Protein AF-A0A367LWD2-F1 (afdb_monomer)

Nearest PDB structures (foldseek):
  4d8u-assembly3_F  TM=7.825E-01  e=1.722E-03  Salmonella enterica subsp. enterica serovar Typhimurium
  4d9f-assembly2_C  TM=7.608E-01  e=6.545E-03  Salmonella enterica subsp. enterica serovar Typhimurium
  1j0e-assembly1_A  TM=8.142E-01  e=2.028E-01  Cyberlindnera saturnus
  1f2d-assembly2_C  TM=8.181E-01  e=3.830E-01  Cyberlindnera saturnus
  1qzx-assembly2_B  TM=4.618E-01  e=2.580E+00  Saccharolobus solfataricus

Secondary structure (DSSP, 8-state):
--SHHHHHHHHHHTTSS-EEE--SS-GGG-HHHHHHHHHHHTT--S-SEEE---STTSTT---HHHHHHHHHHHHHH-----IIIIIHHHHHHHHHHHTTSS---

Organism: Pseudomonas aeruginosa (NCBI:txid287)

Solvent-accessible surface area (backbone atoms only — not comparable to full-atom values): 6029 Å² total; per-residue (Å²): 116,71,25,63,72,53,37,53,50,43,63,72,39,67,68,77,48,84,38,77,42,50,42,29,45,42,75,91,73,40,35,67,60,48,21,42,49,55,28,48,76,70,75,38,73,90,64,53,64,47,78,45,88,19,12,81,87,28,62,78,55,79,50,75,67,57,54,51,47,44,55,54,46,28,71,75,69,71,52,86,63,53,63,55,53,56,32,25,38,54,50,40,49,51,52,30,48,76,70,55,75,42,76,84,129

pLDDT: mean 89.8, std 6.65, range [59.53, 98.31]

Mean predicted aligned error: 4.12 Å

Sequence (105 aa):
GPGTTLAGLVLGAAGRHPVVGAPAAPAAHGVAAQGAATLAEAGWADAGYRLLDASRGGFARLDGRLARFIVEFETASGVALEPLYTGKLLLALREAVESGAVARG

Structure (mmCIF, N/CA/C/O backbone):
data_AF-A0A367LWD2-F1
#
_entry.id   AF-A0A367LWD2-F1
#
loop_
_atom_site.group_PDB
_atom_site.id
_atom_site.type_symbol
_atom_site.label_atom_id
_atom_site.label_alt_id
_atom_site.label_comp_id
_atom_site.label_asym_id
_atom_site.label_entity_id
_atom_site.label_seq_id
_atom_site.pdbx_PDB_ins_code
_atom_site.Cartn_x
_atom_site.Cartn_y
_atom_site.Cartn_z
_atom_site.occupancy
_atom_site.B_iso_or_equiv
_atom_site.auth_seq_id
_atom_site.auth_comp_id
_atom_site.auth_asym_id
_atom_site.auth_atom_id
_atom_site.pdbx_PDB_model_num
ATOM 1 N N . GLY A 1 1 ? 7.187 -2.524 2.090 1.00 78.19 1 GLY A N 1
ATOM 2 C CA . GLY A 1 1 ? 8.602 -2.939 2.152 1.00 78.19 1 GLY A CA 1
ATOM 3 C C . GLY A 1 1 ? 9.389 -2.369 0.979 1.00 78.19 1 GLY A C 1
ATOM 4 O O . GLY A 1 1 ? 8.868 -1.468 0.330 1.00 78.19 1 GLY A O 1
ATOM 5 N N . PRO A 1 2 ? 10.595 -2.892 0.697 1.00 78.12 2 PRO A N 1
ATOM 6 C CA . PRO A 1 2 ? 11.547 -2.343 -0.283 1.00 78.12 2 PRO A CA 1
ATOM 7 C C . PRO A 1 2 ? 11.199 -2.600 -1.765 1.00 78.12 2 PRO A C 1
ATOM 9 O O . PRO A 1 2 ? 11.962 -2.224 -2.642 1.00 78.12 2 PRO A O 1
ATOM 12 N N . GLY A 1 3 ? 10.057 -3.229 -2.063 1.00 82.94 3 GLY A N 1
ATOM 13 C CA . GLY A 1 3 ? 9.566 -3.433 -3.437 1.00 82.94 3 GLY A CA 1
ATOM 14 C C . GLY A 1 3 ? 9.778 -4.841 -4.004 1.00 82.94 3 GLY A C 1
ATOM 15 O O . GLY A 1 3 ? 9.083 -5.221 -4.939 1.00 82.94 3 GLY A O 1
ATOM 16 N N . THR A 1 4 ? 10.626 -5.671 -3.394 1.00 87.25 4 THR A N 1
ATOM 17 C CA . THR A 1 4 ? 10.923 -7.036 -3.878 1.00 87.25 4 THR A CA 1
ATOM 18 C C . THR A 1 4 ? 9.709 -7.970 -3.876 1.00 87.25 4 THR A C 1
ATOM 20 O O . THR A 1 4 ? 9.504 -8.714 -4.829 1.00 87.25 4 THR A O 1
ATOM 23 N N . THR A 1 5 ? 8.848 -7.898 -2.854 1.00 89.06 5 THR A N 1
ATOM 24 C CA . THR A 1 5 ? 7.588 -8.667 -2.813 1.00 89.06 5 THR A CA 1
ATOM 25 C C . THR A 1 5 ? 6.671 -8.314 -3.982 1.00 89.06 5 THR A C 1
ATOM 27 O O . THR A 1 5 ? 6.070 -9.198 -4.583 1.00 89.06 5 THR A O 1
ATOM 30 N N . LEU A 1 6 ? 6.583 -7.025 -4.325 1.00 89.94 6 LEU A N 1
ATOM 31 C CA . LEU A 1 6 ? 5.795 -6.571 -5.465 1.00 89.94 6 LEU A CA 1
ATOM 32 C C . LEU A 1 6 ? 6.393 -7.095 -6.773 1.00 89.94 6 LEU A C 1
ATOM 34 O O . LEU A 1 6 ? 5.661 -7.658 -7.577 1.00 89.94 6 LEU A O 1
ATOM 38 N N . ALA A 1 7 ? 7.710 -6.962 -6.956 1.00 89.88 7 ALA A N 1
ATOM 39 C CA . ALA A 1 7 ? 8.396 -7.461 -8.145 1.00 89.88 7 ALA A CA 1
ATOM 40 C C . ALA A 1 7 ? 8.167 -8.971 -8.338 1.00 89.88 7 ALA A C 1
ATOM 42 O O . ALA A 1 7 ? 7.796 -9.401 -9.425 1.00 89.88 7 ALA A O 1
ATOM 43 N N . GLY A 1 8 ? 8.273 -9.766 -7.267 1.00 89.94 8 GLY A N 1
ATOM 44 C CA . GLY A 1 8 ? 7.972 -11.200 -7.310 1.00 89.94 8 GLY A CA 1
ATOM 45 C C . GLY A 1 8 ? 6.527 -11.507 -7.718 1.00 89.94 8 GLY A C 1
ATOM 46 O O . GLY A 1 8 ? 6.297 -12.403 -8.527 1.00 89.94 8 GLY A O 1
ATOM 47 N N . LEU A 1 9 ? 5.552 -10.739 -7.218 1.00 91.88 9 LEU A N 1
ATOM 48 C CA . LEU A 1 9 ? 4.148 -10.875 -7.624 1.00 91.88 9 LEU A CA 1
ATOM 49 C C . LEU A 1 9 ? 3.929 -10.510 -9.096 1.00 91.88 9 LEU A C 1
ATOM 51 O O . LEU A 1 9 ? 3.175 -11.200 -9.774 1.00 91.88 9 LEU A O 1
ATOM 55 N N . VAL A 1 10 ? 4.585 -9.464 -9.604 1.00 91.75 10 VAL A N 1
ATOM 56 C CA . VAL A 1 10 ? 4.501 -9.057 -11.019 1.00 91.75 10 VAL A CA 1
ATOM 57 C C . VAL A 1 10 ? 5.064 -10.139 -11.934 1.00 91.75 10 VAL A C 1
ATOM 59 O O . VAL A 1 10 ? 4.391 -10.548 -12.882 1.00 91.75 10 VAL A O 1
ATOM 62 N N . LEU A 1 11 ? 6.253 -10.653 -11.610 1.00 91.06 11 LEU A N 1
ATOM 63 C CA . LEU A 1 11 ? 6.887 -11.745 -12.349 1.00 91.06 11 LEU A CA 1
ATOM 64 C C . LEU A 1 11 ? 6.018 -13.008 -12.325 1.00 91.06 11 LEU A C 1
ATOM 66 O O . LEU A 1 11 ? 5.769 -13.607 -13.368 1.00 91.06 11 LEU A O 1
ATOM 70 N N . GLY A 1 12 ? 5.501 -13.386 -11.151 1.00 90.44 12 GLY A N 1
ATOM 71 C CA . GLY A 1 12 ? 4.651 -14.568 -10.992 1.00 90.44 12 GLY A CA 1
ATOM 72 C C . GLY A 1 12 ? 3.280 -14.441 -11.663 1.00 90.44 12 GLY A C 1
ATOM 73 O O . GLY A 1 12 ? 2.753 -15.424 -12.182 1.00 90.44 12 GLY A O 1
ATOM 74 N N . ALA A 1 13 ? 2.698 -13.239 -11.690 1.00 90.38 13 ALA A N 1
ATOM 75 C CA . ALA A 1 13 ? 1.455 -12.979 -12.408 1.00 90.38 13 ALA A CA 1
ATOM 76 C C . ALA A 1 13 ? 1.646 -13.061 -13.928 1.00 90.38 13 ALA A C 1
ATOM 78 O O . ALA A 1 13 ? 0.690 -13.378 -14.636 1.00 90.38 13 ALA A O 1
ATOM 79 N N . ALA A 1 14 ? 2.854 -12.775 -14.428 1.00 88.50 14 ALA A N 1
ATOM 80 C CA . ALA A 1 14 ? 3.217 -12.839 -15.841 1.00 88.50 14 ALA A CA 1
ATOM 81 C C . ALA A 1 14 ? 2.229 -12.090 -16.763 1.00 88.50 14 ALA A C 1
ATOM 83 O O . ALA A 1 14 ? 1.869 -12.561 -17.840 1.00 88.50 14 ALA A O 1
ATOM 84 N N . GLY A 1 15 ? 1.713 -10.945 -16.298 1.00 85.44 15 GLY A N 1
ATOM 85 C CA . GLY A 1 15 ? 0.718 -10.141 -17.018 1.00 85.44 15 GLY A CA 1
ATOM 86 C C . GLY A 1 15 ? -0.709 -10.709 -17.039 1.00 85.44 15 GLY A C 1
ATOM 87 O O . GLY A 1 15 ? -1.602 -10.067 -17.584 1.00 85.44 15 GLY A O 1
ATOM 88 N N . ARG A 1 16 ? -0.965 -11.873 -16.424 1.00 87.75 16 ARG A N 1
ATOM 89 C CA . AR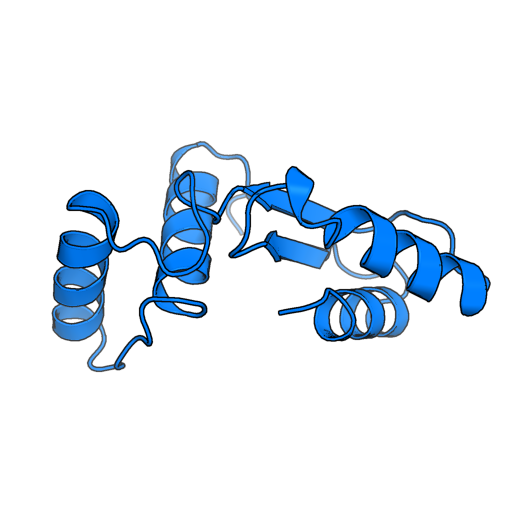G A 1 16 ? -2.304 -12.494 -16.370 1.00 87.75 16 ARG A CA 1
ATOM 90 C C . ARG A 1 16 ? -3.272 -11.754 -15.453 1.00 87.75 16 ARG A C 1
ATOM 92 O O . ARG A 1 16 ? -4.481 -11.821 -15.658 1.00 87.75 16 ARG A O 1
ATOM 99 N N . HIS A 1 17 ? -2.744 -11.072 -14.439 1.00 85.00 17 HIS A N 1
ATOM 100 C CA . HIS A 1 17 ? -3.523 -10.298 -13.481 1.00 85.00 17 HIS A CA 1
ATOM 101 C C . HIS A 1 17 ? -2.831 -8.962 -13.201 1.00 85.00 17 HIS A C 1
ATOM 103 O O . HIS A 1 17 ? -1.606 -8.942 -13.056 1.00 85.00 17 HIS A O 1
ATOM 109 N N . PRO A 1 18 ? -3.586 -7.853 -13.101 1.00 83.81 18 PRO A N 1
ATOM 110 C CA . PRO A 1 18 ? -3.021 -6.580 -12.687 1.00 83.81 18 PRO A CA 1
ATOM 111 C C . PRO A 1 18 ? -2.554 -6.674 -11.234 1.00 83.81 18 PRO A C 1
ATOM 113 O O . PRO 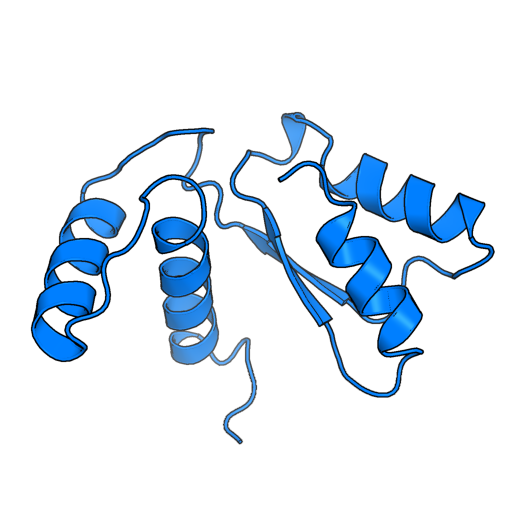A 1 18 ? -3.313 -7.080 -10.353 1.00 83.81 18 PRO A O 1
ATOM 116 N N . VAL A 1 19 ? -1.312 -6.271 -10.977 1.00 89.94 19 VAL A N 1
ATOM 117 C CA . VAL A 1 19 ? -0.764 -6.218 -9.619 1.00 89.94 19 VAL A CA 1
ATOM 118 C C . VAL A 1 19 ? -0.864 -4.792 -9.087 1.00 89.94 19 VAL A C 1
ATOM 120 O O . VAL A 1 19 ? -0.545 -3.828 -9.779 1.00 89.94 19 VAL A O 1
ATOM 123 N N . VAL A 1 20 ? -1.305 -4.626 -7.843 1.00 89.56 20 VAL A N 1
ATOM 124 C CA . VAL A 1 20 ? -1.354 -3.312 -7.192 1.00 89.56 20 VAL A CA 1
ATOM 125 C C . VAL A 1 20 ? -0.424 -3.321 -5.988 1.00 89.56 20 VAL A C 1
ATOM 127 O O . VAL A 1 20 ? -0.591 -4.113 -5.065 1.00 89.56 20 VAL A O 1
ATOM 130 N N . GLY A 1 21 ? 0.574 -2.443 -6.007 1.00 90.81 21 GLY A N 1
ATOM 131 C CA . GLY A 1 21 ? 1.449 -2.174 -4.875 1.00 90.81 21 GLY A CA 1
ATOM 132 C C . GLY A 1 21 ? 0.991 -0.941 -4.109 1.00 90.81 21 GLY A C 1
ATOM 133 O O . GLY A 1 21 ? 0.458 -0.004 -4.694 1.00 90.81 21 GLY A O 1
ATOM 134 N N . ALA A 1 22 ? 1.237 -0.908 -2.803 1.00 92.38 22 ALA A N 1
ATOM 135 C CA . ALA A 1 22 ? 0.943 0.258 -1.975 1.00 92.38 22 ALA A CA 1
ATOM 136 C C . ALA A 1 22 ? 2.172 0.613 -1.117 1.00 92.38 22 ALA A C 1
ATOM 138 O O . ALA A 1 22 ? 2.349 0.057 -0.027 1.00 92.38 22 ALA A O 1
ATOM 139 N N . PRO A 1 23 ? 3.101 1.457 -1.611 1.00 91.38 23 PRO A N 1
ATOM 140 C CA . PRO A 1 23 ? 4.297 1.814 -0.860 1.00 91.38 23 PRO A CA 1
ATOM 141 C C . PRO A 1 23 ? 3.950 2.513 0.462 1.00 91.38 23 PRO A C 1
ATOM 143 O O . PRO A 1 23 ? 3.270 3.533 0.491 1.00 91.38 23 PRO A O 1
ATOM 146 N N . ALA A 1 24 ? 4.456 1.970 1.571 1.00 91.19 24 ALA A N 1
ATOM 147 C CA . ALA A 1 24 ? 4.261 2.524 2.917 1.00 91.19 24 ALA A CA 1
ATOM 148 C C . ALA A 1 24 ? 5.172 3.729 3.234 1.00 91.19 24 ALA A C 1
ATOM 150 O O . ALA A 1 24 ? 4.998 4.392 4.264 1.00 91.19 24 ALA A O 1
ATOM 151 N N . ALA A 1 25 ? 6.155 3.989 2.369 1.00 89.19 25 ALA A N 1
ATOM 152 C CA . ALA A 1 25 ? 7.099 5.096 2.451 1.00 89.19 25 ALA A CA 1
ATOM 153 C C . ALA A 1 25 ? 6.870 6.069 1.279 1.00 89.19 25 ALA A C 1
ATOM 155 O O . ALA A 1 25 ? 6.477 5.617 0.201 1.00 89.19 25 ALA A O 1
ATOM 156 N N . PRO A 1 26 ? 7.135 7.376 1.460 1.00 86.56 26 PRO A N 1
ATOM 157 C CA . PRO A 1 26 ? 7.075 8.353 0.374 1.00 86.56 26 PRO A CA 1
ATOM 158 C C . PRO A 1 26 ? 7.975 7.989 -0.812 1.00 86.56 26 PRO A C 1
ATOM 160 O O . PRO A 1 26 ? 9.017 7.356 -0.636 1.00 86.56 26 PRO A O 1
ATOM 163 N N . ALA A 1 27 ? 7.627 8.476 -2.007 1.00 81.88 27 ALA A N 1
ATOM 164 C CA . ALA A 1 27 ? 8.382 8.226 -3.241 1.00 81.88 27 ALA A CA 1
ATOM 165 C C . ALA A 1 27 ? 9.875 8.599 -3.140 1.00 81.88 27 ALA A C 1
ATOM 167 O O . ALA A 1 27 ? 10.714 7.915 -3.721 1.00 81.88 27 ALA A O 1
ATOM 168 N N . ALA A 1 28 ? 10.217 9.616 -2.338 1.00 78.94 28 ALA A N 1
ATOM 169 C CA . ALA A 1 28 ? 11.598 10.028 -2.070 1.00 78.94 28 ALA A CA 1
ATOM 170 C C . ALA A 1 28 ? 12.483 8.911 -1.476 1.00 78.94 28 ALA A C 1
ATOM 172 O O . ALA A 1 28 ? 13.702 8.982 -1.576 1.00 78.94 28 ALA A O 1
ATOM 173 N N . HIS A 1 29 ? 11.891 7.860 -0.897 1.00 80.12 29 HIS A N 1
ATOM 174 C CA . HIS A 1 29 ? 12.620 6.688 -0.405 1.00 80.12 29 HIS A CA 1
ATOM 175 C C . HIS A 1 29 ? 12.972 5.670 -1.505 1.00 80.12 29 HIS A C 1
ATOM 177 O O . HIS A 1 29 ? 13.497 4.606 -1.197 1.00 80.12 29 HIS A O 1
ATOM 183 N N . GLY A 1 30 ? 12.661 5.949 -2.775 1.00 82.38 30 GLY A N 1
ATOM 184 C CA . GLY A 1 30 ? 13.157 5.175 -3.918 1.00 82.38 30 GLY A CA 1
ATOM 185 C C . GLY A 1 30 ? 12.548 3.781 -4.104 1.00 82.38 30 GLY A C 1
ATOM 186 O O . GLY A 1 30 ? 12.973 3.056 -4.996 1.00 82.38 30 GLY A O 1
ATOM 187 N N . VAL A 1 31 ? 11.528 3.399 -3.326 1.00 82.62 31 VAL A N 1
ATOM 188 C CA . VAL A 1 31 ? 10.927 2.047 -3.369 1.00 82.62 31 VAL A CA 1
ATOM 189 C C . VAL A 1 31 ? 10.411 1.676 -4.766 1.00 82.62 31 VAL A C 1
ATOM 191 O O . VAL A 1 31 ? 10.584 0.542 -5.204 1.00 82.62 31 VAL A O 1
ATOM 194 N N . ALA A 1 32 ? 9.798 2.626 -5.479 1.00 82.62 32 ALA A N 1
ATOM 195 C CA . ALA A 1 32 ? 9.320 2.400 -6.844 1.00 82.62 32 ALA A CA 1
ATOM 196 C C . ALA A 1 32 ? 10.482 2.151 -7.821 1.00 82.62 32 ALA A C 1
ATOM 198 O O . ALA A 1 32 ? 10.443 1.195 -8.589 1.00 82.62 32 ALA A O 1
ATOM 199 N N . ALA A 1 33 ? 11.544 2.958 -7.732 1.00 85.31 33 ALA A N 1
ATOM 200 C CA . ALA A 1 33 ? 12.732 2.810 -8.569 1.00 85.31 33 ALA A CA 1
ATOM 201 C C . ALA A 1 33 ? 13.447 1.475 -8.310 1.00 85.31 33 ALA A C 1
ATOM 203 O O . ALA A 1 33 ? 13.865 0.807 -9.250 1.00 85.31 33 ALA A O 1
ATOM 204 N N . GLN A 1 34 ? 13.528 1.048 -7.048 1.00 85.75 34 GLN A N 1
ATOM 205 C CA . GLN A 1 34 ? 14.105 -0.245 -6.688 1.00 85.75 34 GLN A CA 1
ATOM 206 C C . GLN A 1 34 ? 13.277 -1.422 -7.231 1.00 85.75 34 GLN A C 1
ATOM 208 O O . GLN A 1 34 ? 13.843 -2.401 -7.716 1.00 85.75 34 GLN A O 1
ATOM 213 N N . GLY A 1 35 ? 11.943 -1.326 -7.190 1.00 86.00 35 GLY A N 1
ATOM 214 C CA . GLY A 1 35 ? 11.055 -2.317 -7.801 1.00 86.00 35 GLY A CA 1
ATOM 215 C C . GLY A 1 35 ? 11.256 -2.422 -9.315 1.00 86.00 35 GLY A C 1
ATOM 216 O O . GLY A 1 35 ? 11.460 -3.523 -9.821 1.00 86.00 35 GLY A O 1
ATOM 217 N N . ALA A 1 36 ? 11.279 -1.284 -10.013 1.00 86.19 36 ALA A N 1
ATOM 218 C CA . ALA A 1 36 ? 11.522 -1.228 -11.454 1.00 86.19 36 ALA A CA 1
ATOM 219 C C . ALA A 1 36 ? 12.903 -1.794 -11.834 1.00 86.19 36 ALA A C 1
ATOM 221 O O . ALA A 1 36 ? 13.009 -2.577 -12.774 1.00 86.19 36 ALA A O 1
ATOM 222 N N . ALA A 1 37 ? 13.950 -1.473 -11.065 1.00 87.75 37 ALA A N 1
ATOM 223 C CA . ALA A 1 37 ? 15.285 -2.043 -11.258 1.00 87.75 37 ALA A CA 1
ATOM 224 C C . ALA A 1 37 ? 15.288 -3.572 -11.089 1.00 87.75 37 ALA A C 1
ATOM 226 O O . ALA A 1 37 ? 15.828 -4.279 -11.932 1.00 87.75 37 ALA A O 1
ATOM 227 N N . THR A 1 38 ? 14.603 -4.087 -10.061 1.00 88.50 38 THR A N 1
ATOM 228 C CA . THR A 1 38 ? 14.476 -5.538 -9.827 1.00 88.50 38 THR A CA 1
ATOM 229 C C . THR A 1 38 ? 13.771 -6.240 -10.997 1.00 88.50 38 THR A C 1
ATOM 231 O O . THR A 1 38 ? 14.159 -7.337 -11.391 1.00 88.50 38 THR A O 1
ATOM 234 N N . LEU A 1 39 ? 12.734 -5.619 -11.575 1.00 89.31 39 LEU A N 1
ATOM 235 C CA . LEU A 1 39 ? 12.046 -6.153 -12.756 1.00 89.31 39 LEU A CA 1
ATOM 236 C C . LEU A 1 39 ? 12.953 -6.143 -13.992 1.00 89.31 39 LEU A C 1
ATOM 238 O O . LEU A 1 39 ? 13.014 -7.141 -14.709 1.00 89.31 39 LEU A O 1
ATOM 242 N N . ALA A 1 40 ? 13.698 -5.055 -14.199 1.00 89.31 40 ALA A N 1
ATOM 243 C CA . ALA A 1 40 ? 14.641 -4.929 -15.305 1.00 89.31 40 ALA A CA 1
ATOM 244 C C . ALA A 1 40 ? 15.775 -5.967 -15.224 1.00 89.31 40 ALA A C 1
ATOM 246 O O . ALA A 1 40 ? 16.104 -6.588 -16.233 1.00 89.31 40 ALA A O 1
ATOM 247 N N . GLU A 1 41 ? 16.327 -6.210 -14.032 1.00 89.62 41 GLU A N 1
ATOM 248 C CA . GLU A 1 41 ? 17.321 -7.268 -13.787 1.00 89.62 41 GLU A CA 1
ATOM 249 C C . GLU A 1 41 ? 16.779 -8.667 -14.123 1.00 89.62 41 GLU A C 1
ATOM 251 O O . GLU A 1 41 ? 17.521 -9.523 -14.601 1.00 89.62 41 GLU A O 1
ATOM 256 N N . ALA A 1 42 ? 15.475 -8.889 -13.940 1.00 88.00 42 ALA A N 1
ATOM 257 C CA . ALA A 1 42 ? 14.792 -10.123 -14.322 1.00 88.00 42 ALA A CA 1
ATOM 258 C C . ALA A 1 42 ? 14.405 -10.187 -15.816 1.00 88.00 42 ALA A C 1
ATOM 260 O O . ALA A 1 42 ? 13.737 -11.133 -16.235 1.00 88.00 42 ALA A O 1
ATOM 261 N N . GLY A 1 43 ? 14.789 -9.193 -16.627 1.00 90.00 43 GLY A N 1
ATOM 262 C CA . GLY A 1 43 ? 14.425 -9.105 -18.044 1.00 90.00 43 GLY A CA 1
ATOM 263 C C . GLY A 1 43 ? 12.942 -8.807 -18.285 1.00 90.00 43 GLY A C 1
ATOM 264 O O . GLY A 1 43 ? 12.443 -9.023 -19.390 1.00 90.00 43 GLY A O 1
ATOM 265 N N . TRP A 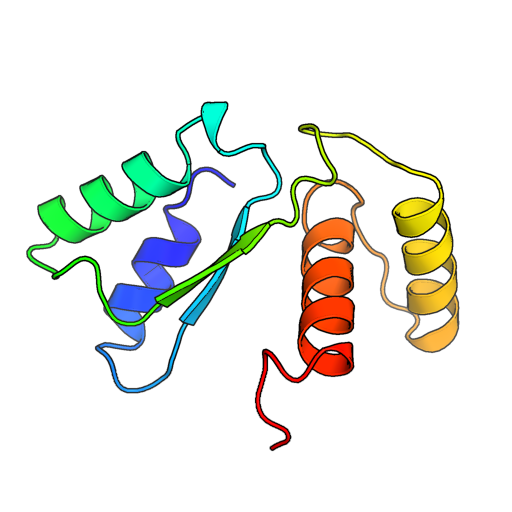1 44 ? 12.224 -8.333 -17.264 1.00 87.44 44 TRP A N 1
ATOM 266 C CA .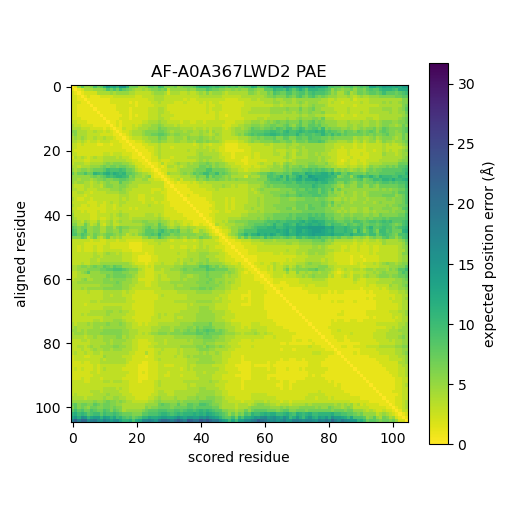 TRP A 1 44 ? 10.803 -8.020 -17.340 1.00 87.44 44 TRP A CA 1
ATOM 267 C C . TRP A 1 44 ? 10.596 -6.521 -17.551 1.00 87.44 44 TRP A C 1
ATOM 269 O O . TRP A 1 44 ? 11.228 -5.690 -16.898 1.00 87.44 44 TRP A O 1
ATOM 279 N N . ALA A 1 45 ? 9.694 -6.160 -18.464 1.00 81.75 45 ALA A N 1
ATOM 280 C CA . ALA A 1 45 ? 9.335 -4.763 -18.679 1.00 81.75 45 ALA A CA 1
ATOM 281 C C . ALA A 1 45 ? 8.677 -4.177 -17.419 1.00 81.75 45 ALA A C 1
ATOM 283 O O . ALA A 1 45 ? 7.907 -4.863 -16.750 1.00 81.75 45 ALA A O 1
ATOM 284 N N . ASP A 1 46 ? 8.922 -2.899 -17.128 1.00 78.31 46 ASP A N 1
ATOM 285 C CA . ASP A 1 46 ? 8.281 -2.171 -16.025 1.00 78.31 46 ASP A CA 1
ATOM 286 C C . ASP A 1 46 ? 6.792 -1.901 -16.333 1.00 78.31 46 ASP A C 1
ATOM 288 O O . ASP A 1 46 ? 6.369 -0.793 -16.654 1.00 78.31 46 ASP A O 1
ATOM 292 N N . ALA A 1 47 ? 5.999 -2.970 -16.349 1.00 78.25 47 ALA A N 1
ATOM 293 C CA . ALA A 1 47 ? 4.619 -3.001 -16.804 1.00 78.25 47 ALA A CA 1
ATOM 294 C C . ALA A 1 47 ? 3.809 -4.047 -16.022 1.00 78.25 47 ALA A C 1
ATOM 296 O O . ALA A 1 47 ? 4.348 -4.956 -15.392 1.00 78.25 47 ALA A O 1
ATOM 297 N N . GLY A 1 48 ? 2.480 -3.931 -16.076 1.00 79.44 48 GLY A N 1
ATOM 298 C CA . GLY A 1 48 ? 1.569 -4.897 -15.448 1.00 79.44 48 GLY A CA 1
ATOM 299 C C . GLY A 1 48 ? 1.282 -4.648 -13.964 1.00 79.44 48 GLY A C 1
ATOM 300 O O . GLY A 1 48 ? 0.621 -5.473 -13.330 1.00 79.44 48 GLY A O 1
ATOM 301 N N . TYR A 1 49 ? 1.715 -3.508 -13.411 1.00 88.62 49 TYR A N 1
ATOM 302 C CA . TYR A 1 49 ? 1.353 -3.104 -12.055 1.00 88.62 49 TYR A CA 1
ATOM 303 C C . TYR A 1 49 ? 1.037 -1.614 -11.911 1.00 88.62 49 TYR A C 1
ATOM 305 O O . TYR A 1 49 ? 1.374 -0.792 -12.761 1.00 88.62 49 TYR A O 1
ATOM 313 N N . ARG A 1 50 ? 0.364 -1.271 -10.811 1.00 88.69 50 ARG A N 1
ATOM 314 C CA . ARG A 1 50 ? 0.074 0.104 -10.387 1.00 88.69 50 ARG A CA 1
ATOM 315 C C . ARG A 1 50 ? 0.536 0.304 -8.951 1.00 88.69 50 ARG A C 1
ATOM 317 O O . ARG A 1 50 ? 0.435 -0.614 -8.142 1.00 88.69 50 ARG A O 1
ATOM 324 N N . LEU A 1 51 ? 0.985 1.511 -8.621 1.00 89.44 51 LEU A N 1
ATOM 325 C CA . LEU A 1 51 ? 1.274 1.907 -7.245 1.00 89.44 51 LEU A CA 1
ATOM 326 C C . LEU A 1 51 ? 0.198 2.860 -6.715 1.00 89.44 51 LEU A C 1
ATOM 328 O O . LEU A 1 51 ? -0.137 3.844 -7.370 1.00 89.44 51 LEU A O 1
ATOM 332 N N . LEU A 1 52 ? -0.324 2.569 -5.527 1.00 89.81 52 LEU A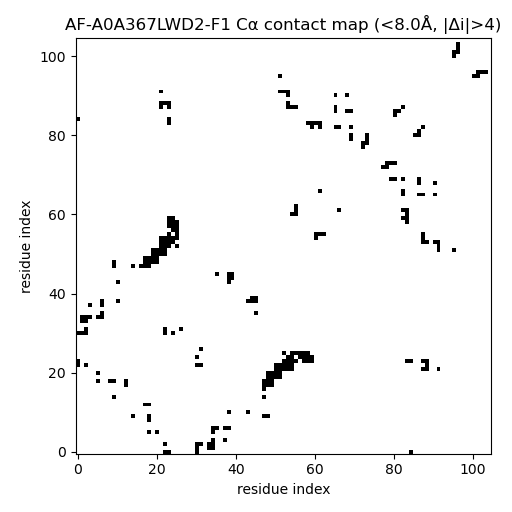 N 1
ATOM 333 C CA . LEU A 1 52 ? -1.159 3.467 -4.730 1.00 89.81 52 LEU A CA 1
ATOM 334 C C . LEU A 1 52 ? -0.292 4.126 -3.659 1.00 89.81 52 LEU A C 1
ATOM 336 O O . LEU A 1 52 ? 0.438 3.428 -2.957 1.00 89.81 52 LEU A O 1
ATOM 340 N N . ASP A 1 53 ? -0.376 5.444 -3.488 1.00 89.69 53 ASP A N 1
ATOM 341 C CA . ASP A 1 53 ? 0.336 6.103 -2.390 1.00 89.69 53 ASP A CA 1
ATOM 342 C C . ASP A 1 53 ? -0.322 5.774 -1.042 1.00 89.69 53 ASP A C 1
ATOM 344 O O . ASP A 1 53 ? -1.313 6.381 -0.640 1.00 89.69 53 ASP A O 1
ATOM 348 N N . ALA A 1 54 ? 0.258 4.814 -0.325 1.00 93.75 54 ALA A N 1
ATOM 349 C CA . ALA A 1 54 ? -0.140 4.457 1.031 1.00 93.75 54 ALA A CA 1
ATOM 350 C C . ALA A 1 54 ? 0.755 5.108 2.092 1.00 93.75 54 ALA A C 1
ATOM 352 O O . ALA A 1 54 ? 0.612 4.830 3.282 1.00 93.75 54 ALA A O 1
ATOM 353 N N . SER A 1 55 ? 1.686 5.983 1.700 1.00 93.25 55 SER A N 1
ATOM 354 C CA . SER A 1 55 ? 2.684 6.533 2.614 1.00 93.25 55 SER A CA 1
ATOM 355 C C . SER A 1 55 ? 2.070 7.406 3.699 1.00 93.25 55 SER A C 1
ATOM 357 O O . SER A 1 55 ? 2.685 7.572 4.751 1.00 93.25 55 SER A O 1
ATOM 359 N N . ARG A 1 56 ? 0.872 7.960 3.467 1.00 91.94 56 ARG A N 1
ATOM 360 C CA . ARG A 1 56 ? 0.216 8.927 4.363 1.00 91.94 56 ARG A CA 1
ATOM 361 C C . ARG A 1 56 ? 1.093 10.159 4.641 1.00 91.94 56 ARG A C 1
ATOM 363 O O . ARG A 1 56 ? 0.977 10.795 5.685 1.00 91.94 56 ARG A O 1
ATOM 370 N N . GLY A 1 57 ? 2.006 10.482 3.721 1.00 88.69 57 GLY A N 1
ATOM 371 C CA . GLY A 1 57 ? 2.959 11.579 3.870 1.00 88.69 57 GLY A CA 1
ATOM 372 C C . GLY A 1 57 ? 4.108 11.294 4.844 1.00 88.69 57 GLY A C 1
ATOM 373 O O . GLY A 1 57 ? 4.667 12.243 5.387 1.00 88.69 57 GLY A O 1
ATOM 374 N N . GLY A 1 58 ? 4.443 10.027 5.123 1.00 90.19 58 GLY A N 1
ATOM 375 C CA . GLY A 1 58 ? 5.648 9.685 5.887 1.00 90.19 58 GLY A CA 1
ATOM 376 C C . GLY A 1 58 ? 5.788 8.203 6.241 1.00 90.19 58 GLY A C 1
ATOM 377 O O . GLY A 1 58 ? 4.810 7.524 6.546 1.00 90.19 58 GLY A O 1
ATOM 378 N N . PHE A 1 59 ? 7.017 7.686 6.263 1.00 88.38 59 PHE A N 1
ATOM 379 C CA . PHE A 1 59 ? 7.281 6.333 6.762 1.00 88.38 59 PHE A CA 1
ATOM 380 C C . PHE A 1 59 ? 6.976 6.244 8.268 1.00 88.38 59 PHE A C 1
ATOM 382 O O . PHE A 1 59 ? 7.223 7.198 8.998 1.00 88.38 59 PHE A O 1
ATOM 389 N N . ALA A 1 60 ? 6.372 5.139 8.720 1.00 89.25 60 ALA A N 1
ATOM 390 C CA . ALA A 1 60 ? 5.904 4.929 10.105 1.00 89.25 60 ALA A CA 1
ATOM 391 C C . ALA A 1 60 ? 4.923 5.984 10.665 1.00 89.25 60 ALA A C 1
ATOM 393 O O . ALA A 1 60 ? 4.582 5.959 11.844 1.00 89.25 60 ALA A O 1
ATOM 394 N N . ARG A 1 61 ? 4.414 6.890 9.822 1.00 91.94 61 ARG A N 1
ATOM 395 C CA . ARG A 1 61 ? 3.412 7.874 10.227 1.00 91.94 61 ARG A CA 1
ATOM 396 C C . ARG A 1 61 ? 2.056 7.216 10.487 1.00 91.94 61 ARG A C 1
ATOM 398 O O . ARG A 1 61 ? 1.493 6.599 9.583 1.00 91.94 61 ARG A O 1
ATOM 405 N N . LEU A 1 62 ? 1.522 7.448 11.685 1.00 94.31 62 LEU A N 1
ATOM 406 C CA . LEU A 1 62 ? 0.159 7.113 12.089 1.00 94.31 62 LEU A CA 1
ATOM 407 C C . LEU A 1 62 ? -0.663 8.398 12.211 1.00 94.31 62 LEU A C 1
ATOM 409 O O . LEU A 1 62 ? -0.598 9.094 13.220 1.00 94.31 62 LEU A O 1
ATOM 413 N N . ASP A 1 63 ? -1.396 8.750 11.156 1.00 95.44 63 ASP A N 1
ATOM 414 C CA . ASP A 1 63 ? -2.332 9.875 11.214 1.00 95.44 63 ASP A CA 1
ATOM 415 C C . ASP A 1 63 ? -3.694 9.454 11.796 1.00 95.44 63 ASP A C 1
ATOM 417 O O . ASP A 1 63 ? -4.000 8.266 11.927 1.00 95.44 63 ASP A O 1
ATOM 421 N N . GLY A 1 64 ? -4.533 10.436 12.142 1.00 96.88 64 GLY A N 1
ATOM 422 C CA . GLY A 1 64 ? -5.839 10.171 12.751 1.00 96.88 64 GLY A CA 1
ATOM 423 C C . GLY A 1 64 ? -6.802 9.377 11.858 1.00 96.88 64 GLY A C 1
ATOM 424 O O . GLY A 1 64 ? -7.647 8.649 12.375 1.00 96.88 64 GLY A O 1
ATOM 425 N N . ARG A 1 65 ? -6.670 9.463 10.525 1.00 96.56 65 ARG A N 1
ATOM 426 C CA . ARG A 1 65 ? -7.503 8.684 9.595 1.00 96.56 65 ARG A CA 1
ATOM 427 C C . ARG A 1 65 ? -7.089 7.215 9.611 1.00 96.56 65 ARG A C 1
ATOM 429 O O . ARG A 1 65 ? -7.964 6.354 9.643 1.00 96.56 65 ARG A O 1
ATOM 436 N N . LEU A 1 66 ? -5.785 6.941 9.622 1.00 97.38 66 LEU A N 1
ATOM 437 C CA . LEU A 1 66 ? -5.237 5.593 9.730 1.00 97.38 66 LEU A CA 1
ATOM 438 C C . LEU A 1 66 ? -5.554 4.960 11.088 1.00 97.38 66 LEU A C 1
ATOM 440 O O . LEU A 1 66 ? -6.017 3.826 11.120 1.00 97.38 66 LEU A O 1
ATOM 444 N N . ALA A 1 67 ? -5.388 5.698 12.188 1.00 97.81 67 ALA A N 1
ATOM 445 C CA . ALA A 1 67 ? -5.718 5.199 13.522 1.00 97.81 67 ALA A CA 1
ATOM 446 C C . ALA A 1 67 ? -7.199 4.805 13.637 1.00 97.81 67 ALA A C 1
ATOM 448 O O . ALA A 1 67 ? -7.517 3.704 14.080 1.00 97.81 67 ALA A O 1
ATOM 449 N N . ARG A 1 68 ? -8.108 5.672 13.169 1.00 98.19 68 ARG A N 1
ATOM 450 C CA . ARG A 1 68 ? -9.546 5.376 13.169 1.00 98.19 68 ARG A CA 1
ATOM 451 C C . ARG A 1 68 ? -9.883 4.175 12.286 1.00 98.19 68 ARG A C 1
ATOM 453 O O . ARG A 1 68 ? -10.645 3.315 12.708 1.00 98.19 68 ARG A O 1
ATOM 460 N N . PHE A 1 69 ? -9.297 4.101 11.091 1.00 98.12 69 PHE A N 1
ATOM 461 C CA . PHE A 1 69 ? -9.506 2.969 10.191 1.00 98.12 69 PHE A CA 1
ATOM 462 C C . PHE A 1 69 ? -9.109 1.633 10.822 1.00 98.12 69 PHE A C 1
ATOM 464 O O . PHE A 1 69 ? -9.851 0.669 10.683 1.00 98.12 69 PHE A O 1
ATOM 471 N N . ILE A 1 70 ? -7.963 1.577 11.506 1.00 98.25 70 ILE A N 1
ATOM 472 C CA . ILE A 1 70 ? -7.492 0.347 12.153 1.00 98.25 70 ILE A CA 1
ATOM 473 C C . ILE A 1 70 ? -8.521 -0.130 13.179 1.00 98.25 70 ILE A C 1
ATOM 475 O O . ILE A 1 70 ? -8.959 -1.271 13.098 1.00 98.25 70 ILE A O 1
ATOM 479 N N . VAL A 1 71 ? -8.998 0.760 14.055 1.00 98.25 71 VAL A N 1
ATOM 480 C CA . VAL A 1 71 ? -10.025 0.416 15.053 1.00 98.25 71 VAL A CA 1
ATOM 481 C C . VAL A 1 71 ? -11.323 -0.056 14.391 1.00 98.25 71 VAL A C 1
ATOM 483 O O . VAL A 1 71 ? -11.881 -1.075 14.796 1.00 98.25 71 VAL A O 1
ATOM 486 N N . GLU A 1 72 ? -11.805 0.655 13.367 1.00 98.31 72 GLU A N 1
ATOM 487 C CA . GLU A 1 72 ? -13.009 0.275 12.611 1.00 98.31 72 GLU A CA 1
ATOM 488 C C . GLU A 1 72 ? -12.864 -1.121 11.985 1.00 98.31 72 GLU A C 1
ATOM 490 O O . GLU A 1 72 ? -13.761 -1.956 12.102 1.00 98.31 72 GLU A O 1
ATOM 495 N N . PHE A 1 73 ? -11.727 -1.386 11.339 1.00 98.31 73 PHE A N 1
ATOM 496 C CA . PHE A 1 73 ? -11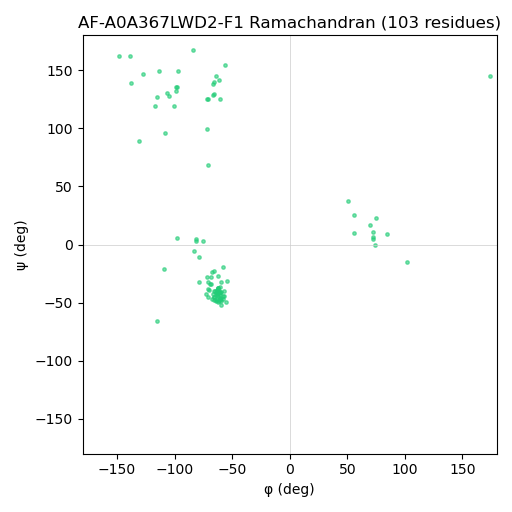.453 -2.646 10.659 1.00 98.31 73 PHE A CA 1
ATOM 497 C C . PHE A 1 73 ? -11.312 -3.808 11.643 1.00 98.31 73 PHE A C 1
ATOM 499 O O . PHE A 1 73 ? -11.914 -4.862 11.433 1.00 98.31 73 PHE A O 1
ATOM 506 N N . GLU A 1 74 ? -10.550 -3.625 12.720 1.00 98.19 74 GLU A N 1
ATOM 507 C CA . GLU A 1 74 ? -10.350 -4.642 13.755 1.00 98.19 74 GLU A CA 1
ATOM 508 C C . GLU A 1 74 ? -11.669 -4.985 14.445 1.00 98.19 74 GLU A C 1
ATOM 510 O O . GLU A 1 74 ? -11.976 -6.158 14.638 1.00 98.19 74 GLU A O 1
ATOM 515 N N . THR A 1 75 ? -12.500 -3.978 14.727 1.00 98.25 75 THR A N 1
ATOM 516 C CA . THR A 1 75 ? -13.830 -4.181 15.321 1.00 98.25 75 THR A CA 1
ATOM 517 C C . THR A 1 75 ? -14.757 -4.958 14.385 1.00 98.25 75 THR A C 1
ATOM 519 O O . THR A 1 75 ? -15.493 -5.833 14.834 1.00 98.25 75 THR A O 1
ATOM 522 N N . ALA A 1 76 ? -14.738 -4.651 13.085 1.00 97.88 76 ALA A N 1
ATOM 523 C CA . ALA A 1 76 ? -15.637 -5.274 12.115 1.00 97.88 76 ALA A CA 1
ATOM 524 C C . ALA A 1 76 ? -15.197 -6.679 11.675 1.00 97.88 76 ALA A C 1
ATOM 526 O O . ALA A 1 76 ? -16.043 -7.511 11.355 1.00 97.88 76 ALA A O 1
ATOM 527 N N . SER A 1 77 ? -13.888 -6.938 11.615 1.00 97.50 77 SER A N 1
ATOM 528 C CA . SER A 1 77 ? -13.331 -8.175 11.047 1.00 97.50 77 SER A CA 1
ATOM 529 C C . SER A 1 77 ? -12.724 -9.126 12.080 1.00 97.50 77 SER A C 1
ATOM 531 O O . SER A 1 77 ? -12.555 -10.306 11.784 1.00 97.50 77 SER A O 1
ATOM 533 N N . GLY A 1 78 ? -12.354 -8.630 13.265 1.00 97.50 78 GLY A N 1
ATOM 534 C CA . GLY A 1 78 ? -11.573 -9.372 14.258 1.00 97.50 78 GLY A CA 1
ATOM 535 C C . GLY A 1 78 ? -10.098 -9.582 13.887 1.00 97.50 78 GLY A C 1
ATOM 536 O O . GLY A 1 78 ? -9.388 -10.280 14.609 1.00 97.50 78 GLY A O 1
ATOM 537 N N . VAL A 1 79 ? -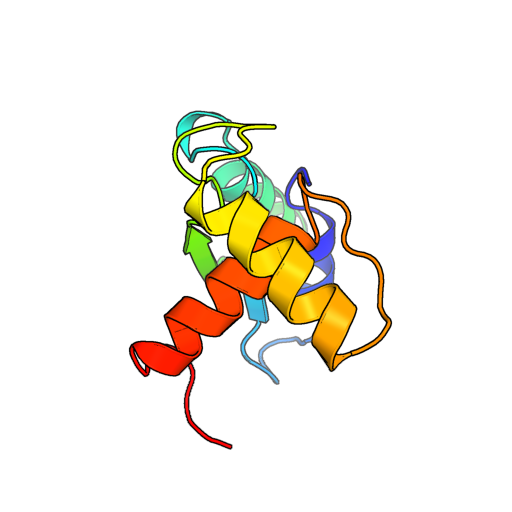9.617 -9.007 12.778 1.00 97.69 79 VAL A N 1
ATOM 538 C CA . VAL A 1 79 ? -8.238 -9.175 12.294 1.00 97.69 79 VAL A CA 1
ATOM 539 C C . VAL A 1 79 ? -7.395 -7.961 12.663 1.00 97.69 79 VAL A C 1
ATOM 541 O O . VAL A 1 79 ? -7.666 -6.859 12.193 1.00 97.69 79 VAL A O 1
ATOM 544 N N . ALA A 1 80 ? -6.343 -8.189 13.453 1.00 97.31 80 ALA A N 1
ATOM 545 C CA . ALA A 1 80 ? -5.398 -7.157 13.872 1.00 97.31 80 ALA A CA 1
ATOM 546 C C . ALA A 1 80 ? -4.572 -6.608 12.698 1.00 97.31 80 ALA A C 1
ATOM 548 O O . ALA A 1 80 ? -4.072 -7.378 11.871 1.00 97.31 80 ALA A O 1
ATOM 549 N N . LEU A 1 81 ? -4.375 -5.288 12.663 1.00 97.25 81 LEU A N 1
ATOM 550 C CA . LEU A 1 81 ? -3.559 -4.615 11.655 1.00 97.25 81 LEU A CA 1
ATOM 551 C C . LEU A 1 81 ? -2.326 -3.965 12.273 1.00 97.25 81 LEU A C 1
ATOM 553 O O . LEU A 1 81 ? -2.397 -3.107 13.148 1.00 97.25 81 LEU A O 1
ATOM 557 N N . GLU A 1 82 ? -1.167 -4.292 11.713 1.00 95.69 82 GLU A N 1
ATOM 558 C CA . GLU A 1 82 ? 0.057 -3.537 11.943 1.00 95.69 82 GLU A CA 1
ATOM 559 C C . GLU A 1 82 ? -0.035 -2.179 11.201 1.00 95.69 82 GLU A C 1
ATOM 561 O O . GLU A 1 82 ? -0.296 -2.176 9.986 1.00 95.69 82 GLU A O 1
ATOM 566 N N . PRO A 1 83 ? 0.154 -1.026 11.882 1.00 94.12 83 PRO A N 1
ATOM 567 C CA . PRO A 1 83 ? -0.069 0.297 11.295 1.00 94.12 83 PRO A CA 1
ATOM 568 C C . PRO A 1 83 ? 0.825 0.658 10.102 1.00 94.12 83 PRO A C 1
ATOM 570 O O . PRO A 1 83 ? 0.366 1.326 9.173 1.00 94.12 83 PRO A O 1
ATOM 573 N N . LEU A 1 84 ? 2.098 0.264 10.115 1.00 93.62 84 LEU A N 1
ATOM 574 C CA . LEU A 1 84 ? 3.095 0.665 9.126 1.00 93.62 84 LEU A CA 1
ATOM 575 C C . LEU A 1 84 ? 2.860 0.032 7.752 1.00 93.62 84 LEU A C 1
ATOM 577 O O . LEU A 1 84 ? 3.078 0.694 6.741 1.00 93.62 84 LEU A O 1
ATOM 581 N N . TYR A 1 85 ? 2.450 -1.227 7.681 1.00 93.19 85 TYR A N 1
ATOM 582 C CA . TYR A 1 85 ? 2.283 -1.933 6.416 1.00 93.19 85 TYR A CA 1
ATOM 583 C C . TYR A 1 85 ? 0.826 -2.290 6.169 1.00 93.19 85 TYR A C 1
ATOM 585 O O . TYR A 1 85 ? 0.224 -1.759 5.237 1.00 93.19 85 TYR A O 1
ATOM 593 N N . THR A 1 86 ? 0.244 -3.167 6.987 1.00 94.75 86 THR A N 1
ATOM 594 C CA . THR A 1 86 ? -1.087 -3.728 6.707 1.00 94.75 86 THR A CA 1
ATOM 595 C C . THR A 1 86 ? -2.209 -2.705 6.871 1.00 94.75 86 THR A C 1
ATOM 597 O O . THR A 1 86 ? -3.099 -2.644 6.025 1.00 94.75 86 THR A O 1
ATOM 600 N N . GLY A 1 87 ? -2.122 -1.828 7.876 1.00 96.62 87 GLY A N 1
ATOM 601 C CA . GLY A 1 87 ? -3.069 -0.731 8.077 1.00 96.62 87 GLY A CA 1
ATOM 602 C C . GLY A 1 87 ? -3.056 0.248 6.908 1.00 96.62 87 GLY A C 1
ATOM 603 O O . GLY A 1 87 ? -4.099 0.556 6.333 1.00 96.6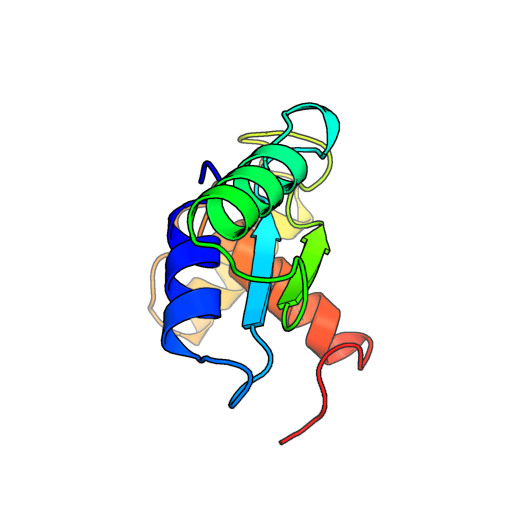2 87 GLY A O 1
ATOM 604 N N . LYS A 1 88 ? -1.862 0.693 6.503 1.00 96.25 88 LYS A N 1
ATOM 605 C CA . LYS A 1 88 ? -1.686 1.586 5.350 1.00 96.25 88 LYS A CA 1
ATOM 606 C C . LYS A 1 88 ? -2.156 0.959 4.039 1.00 96.25 88 LYS A C 1
ATOM 608 O O . LYS A 1 88 ? -2.851 1.622 3.273 1.00 96.25 88 LYS A O 1
ATOM 613 N N . LEU A 1 89 ? -1.814 -0.306 3.796 1.00 94.94 89 LEU A N 1
ATOM 614 C CA . LEU A 1 89 ? -2.229 -1.041 2.602 1.00 94.94 89 LEU A CA 1
ATOM 615 C C . LEU A 1 89 ? -3.755 -1.127 2.496 1.00 94.94 89 LEU A C 1
ATOM 617 O O . LEU A 1 89 ? -4.316 -0.772 1.462 1.00 94.94 89 LEU A O 1
ATOM 621 N N . LEU A 1 90 ? -4.427 -1.581 3.556 1.00 95.81 90 LEU A N 1
ATOM 622 C CA . LEU A 1 90 ? -5.876 -1.775 3.522 1.00 95.81 90 LEU A CA 1
ATOM 623 C C . LEU A 1 90 ? -6.640 -0.448 3.499 1.00 95.81 90 LEU A C 1
ATOM 625 O O . LEU A 1 90 ? -7.677 -0.362 2.842 1.00 95.81 90 LEU A O 1
ATOM 629 N N . LEU A 1 91 ? -6.108 0.604 4.130 1.00 96.50 91 LEU A N 1
ATOM 630 C CA . LEU A 1 91 ? -6.677 1.942 4.001 1.00 96.50 91 LEU A CA 1
ATOM 631 C C . LEU A 1 91 ? -6.587 2.446 2.556 1.00 96.50 91 LEU A C 1
ATOM 633 O O . LEU A 1 91 ? -7.588 2.910 2.015 1.00 96.50 91 LEU A O 1
ATOM 637 N N . ALA A 1 92 ? -5.417 2.322 1.922 1.00 95.06 92 ALA A N 1
ATOM 638 C CA . ALA A 1 92 ? -5.232 2.728 0.530 1.00 95.06 92 ALA A CA 1
ATOM 639 C C . ALA A 1 92 ? -6.126 1.920 -0.424 1.00 95.06 92 ALA A C 1
ATOM 641 O O . ALA A 1 92 ? -6.681 2.477 -1.369 1.00 95.06 92 ALA A O 1
ATOM 642 N N . LEU A 1 93 ? -6.321 0.623 -0.158 1.00 93.25 93 LEU A N 1
ATOM 643 C CA . LEU A 1 93 ? -7.258 -0.207 -0.912 1.00 93.25 93 LEU A CA 1
ATOM 644 C C . LEU A 1 93 ? -8.702 0.285 -0.756 1.00 93.25 93 LEU A C 1
ATOM 646 O O . LEU A 1 93 ? -9.395 0.431 -1.761 1.00 93.25 93 LEU A O 1
ATOM 650 N N . ARG A 1 94 ? -9.149 0.578 0.474 1.00 93.81 94 ARG A N 1
ATOM 651 C CA . ARG A 1 94 ? -10.485 1.140 0.726 1.00 93.81 94 ARG A CA 1
ATOM 652 C C . ARG A 1 94 ? -10.692 2.429 -0.070 1.00 93.81 94 ARG A C 1
ATOM 654 O O . ARG A 1 94 ? -11.673 2.538 -0.795 1.00 93.81 94 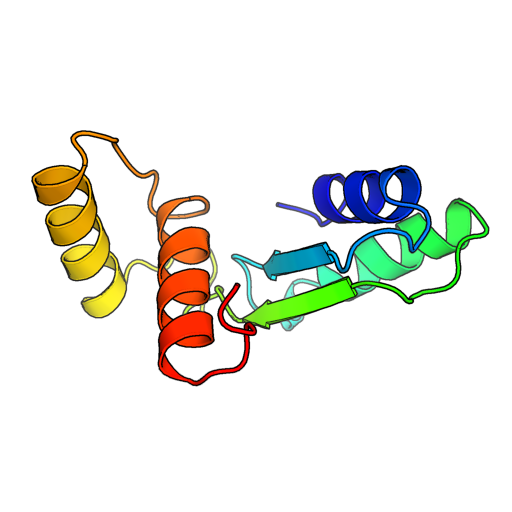ARG A O 1
ATOM 661 N N . GLU A 1 95 ? -9.740 3.356 -0.004 1.00 94.25 95 GLU A N 1
ATOM 662 C CA . GLU A 1 95 ? -9.792 4.626 -0.743 1.00 94.25 95 GLU A CA 1
ATOM 663 C C . GLU A 1 95 ? -9.809 4.411 -2.270 1.00 94.25 95 GLU A C 1
ATOM 665 O O . GLU A 1 95 ? -10.523 5.100 -3.004 1.00 94.25 95 GLU A O 1
ATOM 670 N N . ALA A 1 96 ? -9.062 3.425 -2.772 1.00 91.75 96 ALA A N 1
ATOM 671 C CA . ALA A 1 96 ? -9.040 3.083 -4.191 1.00 91.75 96 ALA A CA 1
ATOM 672 C C . ALA A 1 96 ? -10.358 2.446 -4.670 1.00 91.75 96 ALA A C 1
ATOM 674 O O . ALA A 1 96 ? -10.780 2.689 -5.799 1.00 91.75 96 ALA A O 1
ATOM 675 N N . VAL A 1 97 ? -11.036 1.670 -3.822 1.00 90.81 97 VAL A N 1
ATOM 676 C CA . VAL A 1 97 ? -12.376 1.134 -4.111 1.00 90.81 97 VAL A CA 1
ATOM 677 C C . VAL A 1 97 ? -13.426 2.246 -4.064 1.00 90.81 97 VAL A C 1
ATOM 679 O O . VAL A 1 97 ? -14.243 2.355 -4.976 1.00 90.81 97 VAL A O 1
ATOM 682 N N . GLU A 1 98 ? -13.385 3.105 -3.042 1.00 92.94 98 GLU A N 1
ATOM 683 C CA . GLU A 1 98 ? -14.306 4.240 -2.876 1.00 92.94 98 GLU A CA 1
ATOM 684 C C . GLU A 1 98 ? -14.216 5.241 -4.037 1.00 92.94 98 GLU A C 1
ATOM 686 O O . GLU A 1 98 ? -15.233 5.772 -4.477 1.00 92.94 98 GLU A O 1
ATOM 691 N N . SER A 1 99 ? -13.012 5.464 -4.570 1.00 92.00 99 SER A N 1
ATOM 692 C CA . SER A 1 99 ? -12.780 6.337 -5.730 1.00 92.00 99 SER A CA 1
ATOM 693 C C . SER A 1 99 ? -13.010 5.662 -7.088 1.00 92.00 99 SER A C 1
ATOM 695 O O . SER A 1 99 ? -12.918 6.329 -8.118 1.00 92.00 99 SER A O 1
ATOM 697 N N . GLY A 1 100 ? -13.287 4.353 -7.123 1.00 88.06 100 GLY A N 1
ATOM 698 C CA . GLY A 1 100 ? -13.432 3.585 -8.366 1.00 88.06 100 GLY A CA 1
ATOM 699 C C . GLY A 1 100 ? -12.117 3.327 -9.113 1.00 88.06 100 GLY A C 1
ATOM 700 O O . GLY A 1 100 ? -12.137 2.862 -10.251 1.00 88.06 100 GLY A O 1
ATOM 701 N N . ALA A 1 101 ? -10.965 3.601 -8.492 1.00 85.06 101 ALA A N 1
ATOM 702 C CA . ALA A 1 101 ? -9.649 3.297 -9.055 1.00 85.06 101 ALA A CA 1
ATOM 703 C C . ALA A 1 101 ? -9.386 1.783 -9.156 1.00 85.06 101 ALA A C 1
ATOM 705 O O . ALA A 1 101 ? -8.566 1.355 -9.978 1.00 85.06 101 ALA A O 1
ATOM 706 N N . VAL A 1 102 ? -10.081 0.985 -8.340 1.00 79.75 102 VAL A N 1
ATOM 707 C CA . VAL A 1 102 ? -10.205 -0.471 -8.483 1.00 79.75 102 VAL A CA 1
ATOM 708 C C . VAL A 1 102 ? -11.602 -0.786 -9.015 1.00 79.75 102 VAL A C 1
ATOM 710 O O . VAL A 1 102 ? -12.598 -0.321 -8.461 1.00 79.75 102 VAL A O 1
ATOM 713 N N . ALA A 1 103 ? -11.671 -1.568 -10.096 1.00 74.62 103 ALA A N 1
ATOM 714 C CA . ALA A 1 103 ? -12.939 -1.988 -10.680 1.00 74.62 103 ALA A CA 1
ATOM 715 C C . ALA A 1 103 ? -13.751 -2.811 -9.672 1.00 74.62 103 ALA A C 1
ATOM 717 O O . ALA A 1 103 ? -13.198 -3.632 -8.938 1.00 74.62 103 ALA A O 1
ATOM 718 N N . ARG A 1 104 ? -15.072 -2.605 -9.660 1.00 71.38 104 ARG A N 1
ATOM 719 C CA . ARG A 1 104 ? -15.978 -3.517 -8.959 1.00 71.38 104 ARG A CA 1
ATOM 720 C C . ARG A 1 104 ? -15.933 -4.864 -9.685 1.00 71.38 104 ARG A C 1
ATOM 722 O O . ARG A 1 104 ? -16.020 -4.881 -10.912 1.00 71.38 104 ARG A O 1
ATOM 729 N N . GLY A 1 105 ? -15.701 -5.932 -8.922 1.00 59.53 105 GLY A N 1
ATOM 730 C CA . GLY A 1 105 ? -15.747 -7.309 -9.416 1.00 59.53 105 GLY A CA 1
ATOM 731 C C . GLY A 1 105 ? -17.152 -7.741 -9.800 1.00 59.53 105 GLY A C 1
ATOM 732 O O . GLY A 1 105 ? -18.115 -7.091 -9.330 1.00 59.53 105 GLY A O 1
#

Radius of gyration: 14.5 Å; Cα contacts (8 Å, |Δi|>4): 138; chains: 1; bounding box: 33×26×34 Å

InterPro domains:
  IPR036052 Tryptophan synthase beta chain-like, PALP domain superfamily [G3DSA:3.40.50.1100] (1-105)
  IPR036052 Tryptophan synthase beta chain-like, PALP domain superfamily [SSF53686] (1-103)

Foldseek 3Di:
DLQVVQLVVQVVCVLVAQAEAEDLADCVVVSLVSNCVSCVVVVHHPDRYYYFHLNPHHQPDDDPVLVVQQVVCCVVPVDHDDSRPRSSVVVSVVVCVVVCVDPDD